Protein AF-A0AAW2RTK1-F1 (afdb_monomer_lite)

pLDDT: mean 82.38, std 15.94, range [35.38, 96.12]

Radius of gyration: 17.96 Å; chains: 1; bounding box: 46×32×53 Å

Organism: NCBI:txid2727403

Sequence (168 aa):
MSNAAKAVHGRHPADVDPKDVLKDAFLKTGAPGSSTACIISIAGGRLRAANLGDSGFLVIRGGKTVYKSPAQLHGFNYPYQMGSTSVSLPDEAEEMETVKLYLKKESLPEVVAFALARAARKKSMEKTTASPFAVAAYEAGVEHFGGKYDDITVVAAYVVVPDSLYLT

Foldseek 3Di:
DVQLVVVCPPPDLVPDAQLVSVVRSLVPDPDADKDWDKDWGAPPNDIHIFTFAQDWDFDADPQDTPFIWDGAAPAQVHIGIRGPPGPDDRPDTDGDDDDGDPDDPPDDQVNVQVVVQVVLQVQQPFFADCDPSCVRCVVRVHHGGTHHDDDDGGGGDDDDDPCVVVPD

Structure (mmCIF, N/CA/C/O backbone):
data_AF-A0AAW2RTK1-F1
#
_entry.id   AF-A0AAW2RTK1-F1
#
loop_
_atom_site.group_PDB
_atom_site.id
_atom_site.type_symbol
_atom_site.label_atom_id
_atom_site.label_alt_id
_atom_site.label_comp_id
_atom_site.label_asym_id
_atom_site.label_entity_id
_atom_site.label_seq_id
_atom_site.pdbx_PDB_ins_code
_atom_site.Cartn_x
_atom_site.Cartn_y
_atom_site.Cartn_z
_atom_site.occupancy
_atom_site.B_iso_or_equiv
_atom_site.auth_seq_id
_atom_site.auth_comp_id
_atom_site.auth_asym_id
_atom_site.auth_atom_id
_atom_site.pdbx_PDB_model_num
ATOM 1 N N . MET A 1 1 ? -11.572 2.381 -6.443 1.00 81.44 1 MET A N 1
ATOM 2 C CA . MET A 1 1 ? -12.056 2.001 -5.090 1.00 81.44 1 MET A CA 1
ATOM 3 C C . MET A 1 1 ? -13.573 2.091 -4.874 1.00 81.44 1 MET A C 1
ATOM 5 O O . MET A 1 1 ? -14.047 1.587 -3.863 1.00 81.44 1 MET A O 1
ATOM 9 N N . SER A 1 2 ? -14.378 2.644 -5.793 1.00 92.06 2 SER A N 1
ATOM 10 C CA . SER A 1 2 ? -15.844 2.716 -5.621 1.00 92.06 2 SER A CA 1
ATOM 11 C C . SER A 1 2 ? -16.516 1.342 -5.484 1.00 92.06 2 SER A C 1
ATOM 13 O O . SER A 1 2 ? -17.436 1.187 -4.686 1.00 92.06 2 SER A O 1
ATOM 15 N N . ASN A 1 3 ? -16.033 0.325 -6.204 1.00 94.50 3 ASN A N 1
ATOM 16 C CA . ASN A 1 3 ? -16.553 -1.040 -6.094 1.00 94.50 3 ASN A CA 1
ATOM 17 C C . ASN A 1 3 ? -16.277 -1.678 -4.722 1.00 94.50 3 ASN A C 1
ATOM 19 O O . ASN A 1 3 ? -17.154 -2.358 -4.198 1.00 94.50 3 ASN A O 1
ATOM 23 N N . ALA A 1 4 ? -15.123 -1.398 -4.104 1.00 92.31 4 ALA A N 1
ATOM 24 C CA . ALA A 1 4 ? -14.823 -1.837 -2.738 1.00 92.31 4 ALA A CA 1
ATOM 25 C C . ALA A 1 4 ? -15.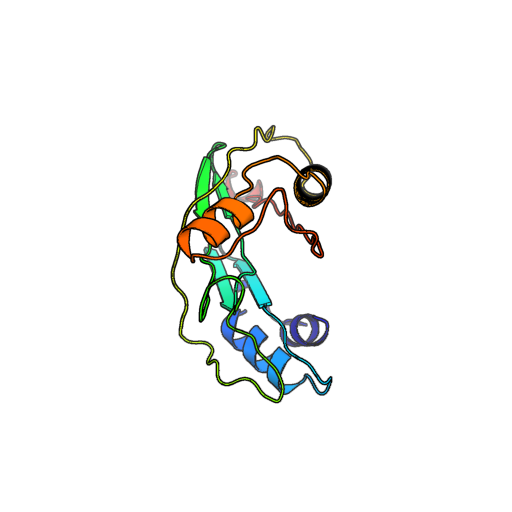742 -1.150 -1.715 1.00 92.31 4 ALA A C 1
ATOM 27 O O . ALA A 1 4 ? -16.310 -1.815 -0.855 1.00 92.31 4 ALA A O 1
ATOM 28 N N . ALA A 1 5 ? -15.979 0.161 -1.866 1.00 93.0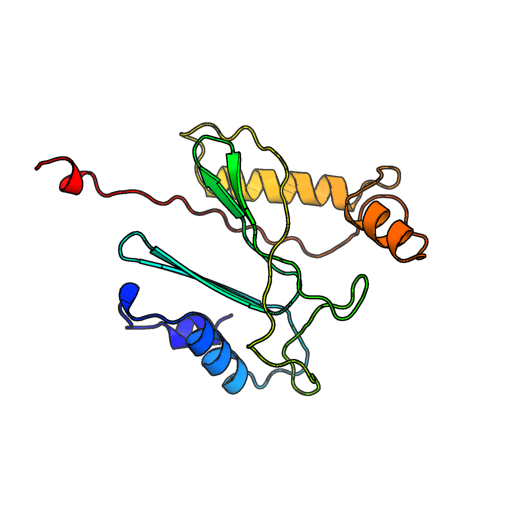0 5 ALA A N 1
ATOM 29 C CA . ALA A 1 5 ? -16.930 0.894 -1.027 1.00 93.00 5 ALA A CA 1
ATOM 30 C C . ALA A 1 5 ? -18.359 0.328 -1.139 1.00 93.00 5 ALA A C 1
ATOM 32 O O . A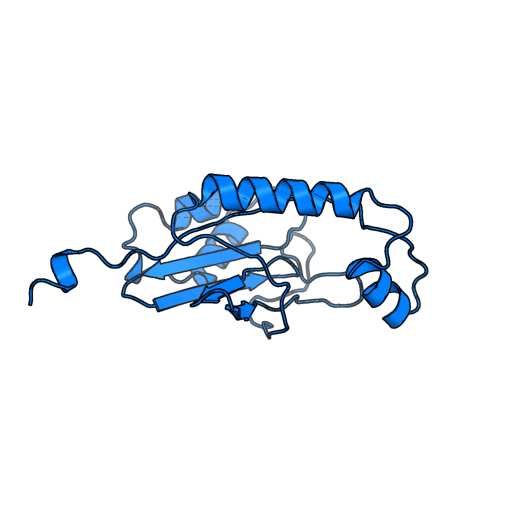LA A 1 5 ? -19.044 0.158 -0.134 1.00 93.00 5 ALA A O 1
ATOM 33 N N . LYS A 1 6 ? -18.796 -0.032 -2.353 1.00 94.31 6 LYS A N 1
ATOM 34 C CA . LYS A 1 6 ? -20.081 -0.715 -2.575 1.00 94.31 6 LYS A CA 1
ATOM 35 C C . LYS A 1 6 ? -20.117 -2.111 -1.948 1.00 94.31 6 LYS A C 1
ATOM 37 O O . LYS A 1 6 ? -21.157 -2.504 -1.438 1.00 94.31 6 LYS A O 1
ATOM 42 N N . ALA A 1 7 ? -19.011 -2.857 -1.983 1.00 92.69 7 ALA A N 1
ATOM 43 C CA . ALA A 1 7 ? -18.941 -4.211 -1.431 1.00 92.69 7 ALA A CA 1
ATOM 44 C C . ALA A 1 7 ? -19.078 -4.247 0.101 1.00 92.69 7 ALA A C 1
ATOM 46 O O . ALA A 1 7 ? -19.565 -5.238 0.637 1.00 92.69 7 ALA A O 1
ATOM 47 N N . VAL A 1 8 ? -18.710 -3.169 0.801 1.00 93.94 8 VAL A N 1
ATOM 48 C CA . VAL A 1 8 ? -18.870 -3.059 2.263 1.00 93.94 8 VAL A CA 1
ATOM 49 C C . VAL A 1 8 ? -20.143 -2.327 2.694 1.00 93.94 8 VAL A C 1
ATOM 51 O O . VAL A 1 8 ? -20.454 -2.293 3.883 1.00 93.94 8 VAL A O 1
ATOM 54 N N . HIS A 1 9 ? -20.890 -1.732 1.761 1.00 92.88 9 HIS A N 1
ATOM 55 C CA . HIS A 1 9 ? -22.072 -0.939 2.091 1.00 92.88 9 HIS A CA 1
ATOM 56 C C . HIS A 1 9 ? -23.133 -1.789 2.809 1.00 92.88 9 HIS A C 1
ATOM 58 O O . HIS A 1 9 ? -23.511 -2.857 2.331 1.00 92.88 9 HIS A O 1
ATOM 64 N N . GLY A 1 10 ? -23.602 -1.314 3.966 1.00 89.06 10 GLY A N 1
ATOM 65 C CA . GLY A 1 10 ? -24.599 -2.006 4.789 1.00 89.06 10 GLY A CA 1
ATOM 66 C C . GLY A 1 10 ? -24.078 -3.218 5.573 1.00 89.06 10 GLY A C 1
ATOM 67 O O . GLY A 1 10 ? -24.860 -3.839 6.286 1.00 89.06 10 GLY A O 1
ATOM 68 N N . ARG A 1 11 ? -22.783 -3.559 5.480 1.00 89.06 11 ARG A N 1
ATOM 69 C CA . ARG A 1 11 ? -22.176 -4.638 6.275 1.00 89.06 11 ARG A CA 1
ATOM 70 C C . ARG A 1 11 ? -21.667 -4.102 7.611 1.00 89.06 11 ARG A C 1
ATOM 72 O O . ARG A 1 11 ? -21.119 -3.002 7.680 1.00 89.06 11 ARG A O 1
ATOM 79 N N . HIS A 1 12 ? -21.804 -4.897 8.669 1.00 86.50 12 HIS A N 1
ATOM 80 C CA . HIS A 1 12 ? -21.186 -4.576 9.949 1.00 86.50 12 HIS A CA 1
ATOM 81 C C . HIS A 1 12 ? -19.655 -4.749 9.844 1.00 86.50 12 HIS A C 1
ATOM 83 O O . HIS A 1 12 ? -19.206 -5.747 9.279 1.00 86.50 12 HIS A O 1
ATOM 89 N N . PRO A 1 13 ? -18.823 -3.833 10.383 1.00 77.25 13 PRO A N 1
ATOM 90 C CA . PRO A 1 13 ? -17.364 -3.891 10.220 1.00 77.25 13 PRO A CA 1
ATOM 91 C C . PRO A 1 13 ? -16.710 -5.207 10.664 1.00 77.25 13 PRO A C 1
ATOM 93 O O . PRO A 1 13 ? -15.717 -5.626 10.070 1.00 77.25 13 PRO A O 1
ATOM 96 N N . ALA A 1 14 ? -17.267 -5.876 11.682 1.00 79.06 14 ALA A N 1
ATOM 97 C CA . ALA A 1 14 ? -16.756 -7.166 12.161 1.00 79.06 14 ALA A CA 1
ATOM 98 C C . ALA A 1 14 ? -16.953 -8.313 11.154 1.00 79.06 14 ALA A C 1
ATOM 100 O O . ALA A 1 14 ? -16.180 -9.269 11.172 1.00 79.06 14 ALA A O 1
ATOM 101 N N . ASP A 1 15 ? -17.922 -8.181 10.247 1.00 86.56 15 ASP A N 1
ATOM 102 C CA . ASP A 1 15 ? -18.268 -9.197 9.247 1.00 86.56 15 ASP A CA 1
ATOM 103 C C . ASP A 1 15 ? -17.542 -8.959 7.913 1.00 86.56 15 ASP A C 1
ATOM 105 O O . ASP A 1 15 ? -17.697 -9.713 6.954 1.00 86.56 15 ASP A O 1
ATOM 109 N N . VAL A 1 16 ? -16.744 -7.890 7.821 1.00 88.56 16 VAL A N 1
ATOM 110 C CA . VAL A 1 16 ? -16.002 -7.549 6.607 1.00 88.56 16 VAL A CA 1
ATOM 111 C C . VAL A 1 16 ? -14.723 -8.377 6.531 1.00 88.56 16 VAL A C 1
ATOM 113 O O . VAL A 1 16 ? -13.807 -8.214 7.343 1.00 88.56 16 VAL A O 1
ATOM 116 N N . ASP A 1 17 ? -14.635 -9.223 5.505 1.00 92.38 17 ASP A N 1
ATOM 117 C CA . ASP A 1 17 ? -13.392 -9.849 5.064 1.00 92.38 17 ASP A CA 1
ATOM 118 C C . ASP A 1 17 ? -12.723 -9.005 3.960 1.00 92.38 17 ASP A C 1
ATOM 120 O O . ASP A 1 17 ? -13.273 -8.883 2.860 1.00 92.38 17 ASP A O 1
ATOM 124 N N . PRO A 1 18 ? -11.538 -8.414 4.209 1.00 92.88 18 PRO A N 1
ATOM 125 C CA . PRO A 1 18 ? -10.825 -7.627 3.207 1.00 92.88 18 PRO A CA 1
ATOM 126 C C . PRO A 1 18 ? -10.511 -8.379 1.907 1.00 92.88 18 PRO A C 1
ATOM 128 O O . PRO A 1 18 ? -10.519 -7.751 0.848 1.00 92.88 18 PRO A O 1
ATOM 131 N N . LYS A 1 19 ? -10.252 -9.697 1.954 1.00 91.94 19 LYS A N 1
ATOM 132 C CA . LYS A 1 19 ? -9.981 -10.491 0.745 1.00 91.94 19 LYS A CA 1
ATOM 133 C C . LYS A 1 19 ? -11.239 -10.621 -0.111 1.00 91.94 19 LYS A C 1
ATOM 135 O O . LYS A 1 19 ? -11.152 -10.485 -1.330 1.00 91.94 19 LYS A O 1
ATOM 140 N N . ASP A 1 20 ? -12.400 -10.823 0.504 1.00 93.00 20 ASP A N 1
ATOM 141 C CA . ASP A 1 20 ? -13.668 -10.914 -0.229 1.00 93.00 20 ASP A CA 1
ATOM 142 C C . ASP A 1 20 ? -14.061 -9.569 -0.831 1.00 93.00 20 ASP A C 1
ATOM 144 O O . ASP A 1 20 ? -14.466 -9.505 -1.988 1.00 93.00 20 ASP A O 1
ATOM 148 N N . VAL A 1 21 ? -13.853 -8.470 -0.097 1.00 94.88 21 VAL A N 1
ATOM 149 C CA . VAL A 1 21 ? -14.050 -7.115 -0.636 1.00 94.88 21 VAL A CA 1
ATOM 150 C C . VAL A 1 21 ? -13.152 -6.879 -1.849 1.00 94.88 21 VAL A C 1
ATOM 152 O O . VAL A 1 21 ? -13.603 -6.304 -2.840 1.00 94.88 21 VAL A O 1
ATOM 155 N N . LEU A 1 22 ? -11.894 -7.324 -1.786 1.00 93.06 22 LEU A N 1
ATOM 156 C CA . LEU A 1 22 ? -10.944 -7.189 -2.883 1.00 93.06 22 LEU A CA 1
ATOM 157 C C . LEU A 1 22 ? -11.403 -7.970 -4.126 1.00 93.06 22 LEU A C 1
ATOM 159 O O . LEU A 1 22 ? -11.442 -7.405 -5.220 1.00 93.06 22 LEU A O 1
ATOM 163 N N . LYS A 1 23 ? -11.822 -9.230 -3.944 1.00 92.75 23 LYS A N 1
ATOM 164 C CA . LYS A 1 23 ? -12.367 -10.092 -5.007 1.00 92.75 23 LYS A CA 1
ATOM 165 C C . LYS A 1 23 ? -13.640 -9.504 -5.620 1.00 92.75 23 LYS A C 1
ATOM 167 O O . LYS A 1 23 ? -13.713 -9.339 -6.836 1.00 92.75 23 LYS A O 1
ATOM 172 N N . ASP A 1 24 ? -14.609 -9.115 -4.792 1.00 93.88 24 ASP A N 1
ATOM 173 C CA . ASP A 1 24 ? -15.867 -8.497 -5.228 1.00 93.88 24 ASP A CA 1
ATOM 174 C C . ASP A 1 24 ? -15.618 -7.208 -6.017 1.00 93.88 24 ASP A C 1
ATOM 176 O O . ASP A 1 24 ? -16.281 -6.938 -7.024 1.00 93.88 24 ASP A O 1
ATOM 180 N N . ALA A 1 25 ? -14.673 -6.385 -5.553 1.00 93.94 25 ALA A N 1
ATOM 181 C CA . ALA A 1 25 ? -14.326 -5.140 -6.214 1.00 93.94 25 ALA A CA 1
ATOM 182 C C . ALA A 1 25 ? -13.678 -5.384 -7.580 1.00 93.94 25 ALA A C 1
ATOM 184 O O . ALA A 1 25 ? -14.021 -4.690 -8.542 1.00 93.94 25 ALA A O 1
ATOM 185 N N . PHE A 1 26 ? -12.781 -6.369 -7.669 1.00 92.44 26 PHE A N 1
ATOM 186 C CA . PHE A 1 26 ? -12.128 -6.770 -8.910 1.00 92.44 26 PHE A CA 1
ATOM 187 C C . PHE A 1 26 ? -13.139 -7.293 -9.936 1.00 92.44 26 PHE A C 1
ATOM 189 O O . PHE A 1 26 ? -13.204 -6.756 -11.037 1.00 92.44 26 PHE A O 1
ATOM 196 N N . LEU A 1 27 ? -14.006 -8.238 -9.555 1.00 92.25 27 LEU A N 1
ATOM 197 C CA . LEU A 1 27 ? -15.019 -8.821 -10.449 1.00 92.25 27 LEU A CA 1
ATOM 198 C C . LEU A 1 27 ? -15.993 -7.781 -11.025 1.00 92.25 27 LEU A C 1
ATOM 200 O O . LEU A 1 27 ? -16.516 -7.950 -12.123 1.00 92.25 27 LEU A O 1
ATOM 204 N N . LYS A 1 28 ? -16.239 -6.690 -10.293 1.00 93.88 28 LYS A N 1
ATOM 205 C CA . LYS A 1 28 ? -17.107 -5.579 -10.723 1.00 93.88 28 LYS A CA 1
ATOM 206 C C . LYS A 1 28 ? -16.363 -4.492 -11.505 1.00 93.88 28 LYS A C 1
ATOM 208 O O . LYS A 1 28 ? -16.963 -3.479 -11.871 1.00 93.88 28 LYS A O 1
ATOM 213 N N . THR A 1 29 ? -15.056 -4.634 -11.712 1.00 92.75 29 THR A N 1
ATOM 214 C CA . THR A 1 29 ? -14.242 -3.652 -12.431 1.00 92.75 29 THR A CA 1
ATOM 215 C C . THR A 1 29 ? -14.197 -4.002 -13.913 1.00 92.75 29 THR A C 1
ATOM 217 O O . THR A 1 29 ? -13.565 -4.971 -14.309 1.00 92.75 29 THR A O 1
ATOM 220 N N . GLY A 1 30 ? -14.863 -3.189 -14.737 1.00 89.50 30 GLY A N 1
ATOM 221 C CA . GLY A 1 30 ? -14.814 -3.296 -16.203 1.00 89.50 30 GLY A CA 1
ATOM 222 C C . GLY A 1 30 ? -13.820 -2.341 -16.873 1.00 89.50 30 GLY A C 1
ATOM 223 O O . GLY A 1 30 ? -13.720 -2.328 -18.096 1.00 89.50 30 GLY A O 1
ATOM 224 N N . ALA A 1 31 ? -13.124 -1.502 -16.100 1.00 90.44 31 ALA A N 1
ATOM 225 C CA . ALA A 1 31 ? -12.153 -0.556 -16.642 1.00 90.44 31 ALA A CA 1
ATOM 226 C C . ALA A 1 31 ? -10.857 -1.286 -17.049 1.00 90.44 31 ALA A C 1
ATOM 228 O O . ALA A 1 31 ? -10.376 -2.114 -16.272 1.00 90.44 31 ALA A O 1
ATOM 229 N N . PRO A 1 32 ? -10.275 -0.987 -18.225 1.00 90.25 32 PRO A N 1
ATOM 230 C CA . PRO A 1 32 ? -9.008 -1.578 -18.640 1.00 90.25 32 PRO A CA 1
ATOM 231 C C . PRO A 1 32 ? -7.844 -1.061 -17.783 1.00 90.25 32 PRO A C 1
ATOM 233 O O . PRO A 1 32 ? -7.825 0.107 -17.393 1.00 90.25 32 PRO A O 1
ATOM 236 N N . GLY A 1 33 ? -6.856 -1.924 -17.534 1.00 90.50 33 GLY A N 1
ATOM 237 C CA . GLY A 1 33 ? -5.636 -1.599 -16.791 1.00 90.50 33 GLY A CA 1
ATOM 238 C C . GLY A 1 33 ? -5.329 -2.597 -15.676 1.00 90.50 33 GLY A C 1
ATOM 239 O O . GLY A 1 33 ? -6.019 -3.608 -15.522 1.00 90.50 33 GLY A O 1
ATOM 240 N N . SER A 1 34 ? -4.285 -2.300 -14.900 1.00 91.94 34 SER A N 1
ATOM 241 C CA . SER A 1 34 ? -3.906 -3.040 -13.698 1.00 91.94 34 SER A CA 1
ATOM 242 C C . SER A 1 34 ? -3.657 -2.093 -12.523 1.00 91.94 34 SER A C 1
ATOM 244 O O . SER A 1 34 ? -3.415 -0.899 -12.704 1.00 91.94 34 SER A O 1
ATOM 246 N N . SER A 1 35 ? -3.752 -2.607 -11.299 1.00 92.56 35 SER A N 1
ATOM 247 C CA . SER A 1 35 ? -3.445 -1.835 -10.095 1.00 92.56 35 SER A CA 1
ATOM 248 C C . SER A 1 35 ? -2.977 -2.733 -8.953 1.00 92.56 35 SER A C 1
ATOM 250 O O . SER A 1 35 ? -3.338 -3.912 -8.890 1.00 92.56 35 SER A O 1
ATOM 252 N N . THR A 1 36 ? -2.193 -2.160 -8.041 1.00 94.56 36 THR A N 1
ATOM 253 C CA . THR A 1 36 ? -2.002 -2.713 -6.694 1.00 94.56 36 THR A CA 1
ATOM 254 C C . THR A 1 36 ? -3.200 -2.326 -5.824 1.00 94.56 36 THR A C 1
ATOM 256 O O . THR A 1 36 ? -3.970 -1.426 -6.165 1.00 94.56 36 THR A O 1
ATOM 259 N N . ALA A 1 37 ? -3.415 -3.012 -4.705 1.00 93.62 37 ALA A N 1
ATOM 260 C CA . ALA A 1 37 ? -4.536 -2.702 -3.827 1.00 93.62 37 ALA A CA 1
ATOM 261 C C . ALA A 1 37 ? -4.281 -3.145 -2.389 1.00 93.62 37 ALA A C 1
ATOM 263 O O . ALA A 1 37 ? -3.918 -4.287 -2.141 1.00 93.62 37 ALA A O 1
ATOM 264 N N . CYS A 1 38 ? -4.567 -2.259 -1.439 1.00 94.31 38 CYS A N 1
ATOM 265 C CA . CYS A 1 38 ? -4.525 -2.550 -0.011 1.00 94.31 38 CYS A CA 1
ATOM 266 C C . CYS A 1 38 ? -5.881 -2.215 0.619 1.00 94.31 38 CYS A C 1
ATOM 268 O O . CYS A 1 38 ? -6.361 -1.085 0.509 1.00 94.31 38 CYS A O 1
ATOM 270 N N . ILE A 1 39 ? -6.511 -3.195 1.268 1.00 92.31 39 ILE A N 1
ATOM 271 C CA . ILE A 1 39 ? -7.774 -3.044 1.999 1.00 92.31 39 ILE A CA 1
ATOM 272 C C . ILE A 1 39 ? -7.536 -3.436 3.450 1.00 92.31 39 ILE A C 1
ATOM 274 O O . ILE A 1 39 ? -7.036 -4.524 3.725 1.00 92.31 39 ILE A O 1
ATOM 278 N N . ILE A 1 40 ? -7.935 -2.567 4.378 1.00 91.06 40 ILE A N 1
ATOM 279 C CA . ILE A 1 40 ? -7.811 -2.782 5.822 1.00 91.06 40 ILE A CA 1
ATOM 280 C C . ILE A 1 40 ? -9.197 -2.653 6.453 1.00 91.06 40 ILE A C 1
ATOM 282 O O . ILE A 1 40 ? -9.908 -1.684 6.196 1.00 91.06 40 ILE A O 1
ATOM 286 N N . SER A 1 41 ? -9.560 -3.614 7.299 1.00 87.62 41 SER A N 1
ATOM 287 C CA . SER A 1 41 ? -10.725 -3.554 8.184 1.00 87.62 41 SER A CA 1
ATOM 288 C C . SER A 1 41 ? -10.257 -3.567 9.638 1.00 87.62 41 SER A C 1
ATOM 290 O O . SER A 1 41 ? -9.400 -4.371 10.011 1.00 87.62 41 SER A O 1
ATOM 292 N N . ILE A 1 42 ? -10.809 -2.676 10.463 1.00 85.81 42 ILE A N 1
ATOM 293 C CA . ILE A 1 42 ? -10.528 -2.598 11.899 1.00 85.81 42 ILE A CA 1
ATOM 294 C C . ILE A 1 42 ? -11.859 -2.706 12.637 1.00 85.81 42 ILE A C 1
ATOM 296 O O . ILE A 1 42 ? -12.703 -1.819 12.530 1.00 85.81 42 ILE A O 1
ATOM 300 N N . ALA A 1 43 ? -12.051 -3.793 13.380 1.00 80.88 43 ALA A N 1
ATOM 301 C CA . ALA A 1 43 ? -13.278 -4.057 14.124 1.00 80.88 43 ALA A CA 1
ATOM 302 C C . ALA A 1 43 ? -13.008 -4.991 15.309 1.00 80.88 43 ALA A C 1
ATOM 304 O O . ALA A 1 43 ? -12.144 -5.864 15.237 1.00 80.88 43 ALA A O 1
ATOM 305 N N . GLY A 1 44 ? -13.736 -4.806 16.416 1.00 74.38 44 GLY A N 1
ATOM 306 C CA . GLY A 1 44 ? -13.638 -5.686 17.590 1.00 74.38 44 GLY A CA 1
ATOM 307 C C . GLY A 1 44 ? -12.220 -5.810 18.164 1.00 74.38 44 GLY A C 1
ATOM 308 O O . GLY A 1 44 ? -11.818 -6.891 18.581 1.00 74.38 44 GLY A O 1
ATOM 309 N N . GLY A 1 45 ? -11.423 -4.734 18.109 1.00 76.25 45 GLY A N 1
ATOM 310 C CA . GLY A 1 45 ? -10.025 -4.735 18.560 1.00 76.25 45 GLY A CA 1
ATOM 311 C C . GLY A 1 45 ? -9.050 -5.492 17.649 1.00 76.25 45 GLY A C 1
ATOM 312 O O . GLY A 1 45 ? -7.892 -5.682 18.019 1.00 76.25 45 GLY A O 1
ATOM 313 N N . ARG A 1 46 ? -9.486 -5.921 16.459 1.00 81.38 46 ARG A N 1
ATOM 314 C CA . ARG A 1 46 ? -8.676 -6.670 15.492 1.00 81.38 46 ARG A CA 1
ATOM 315 C C . ARG A 1 46 ? -8.517 -5.868 14.206 1.00 81.38 46 ARG A C 1
ATOM 317 O O . ARG A 1 46 ? -9.447 -5.198 13.763 1.00 81.38 46 ARG A O 1
ATOM 324 N N . LEU A 1 47 ? -7.335 -5.967 13.607 1.00 88.81 47 LEU A N 1
ATOM 325 C CA . LEU A 1 47 ? -7.042 -5.469 12.267 1.00 88.81 47 LEU A CA 1
ATOM 326 C C . LEU A 1 47 ? -6.951 -6.671 11.326 1.00 88.81 47 LEU A C 1
ATOM 328 O O . LEU A 1 47 ? -6.234 -7.628 11.613 1.00 88.81 47 LEU A O 1
ATOM 332 N N . ARG A 1 48 ? -7.680 -6.618 10.213 1.00 89.81 48 ARG A N 1
ATOM 333 C CA . ARG A 1 48 ? -7.607 -7.571 9.100 1.00 89.81 48 ARG A CA 1
ATOM 334 C C . ARG A 1 48 ? -7.199 -6.797 7.854 1.00 89.81 48 ARG A C 1
ATOM 336 O O . ARG A 1 48 ? -7.671 -5.679 7.663 1.00 89.81 48 ARG A O 1
ATOM 343 N N . ALA A 1 49 ? -6.368 -7.376 6.995 1.00 92.44 49 ALA A N 1
ATOM 344 C CA . ALA A 1 49 ? -5.959 -6.721 5.760 1.00 92.44 49 ALA A CA 1
ATOM 345 C C . ALA A 1 49 ? -5.829 -7.704 4.593 1.00 92.44 49 ALA A C 1
ATOM 347 O O . ALA A 1 49 ? -5.539 -8.882 4.794 1.00 92.44 49 ALA A O 1
ATOM 348 N N . ALA A 1 50 ? -6.020 -7.191 3.382 1.00 92.69 50 ALA A N 1
ATOM 349 C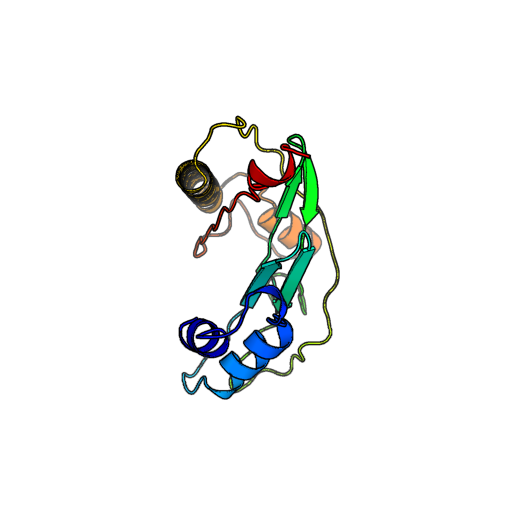 CA . ALA A 1 50 ? -5.661 -7.839 2.129 1.00 92.69 50 ALA A CA 1
ATOM 350 C C . ALA A 1 50 ? -4.827 -6.847 1.315 1.00 92.69 50 ALA A C 1
ATOM 352 O O . ALA A 1 50 ? -5.299 -5.750 1.016 1.00 92.69 50 ALA A O 1
ATOM 353 N N . ASN A 1 51 ? -3.590 -7.222 0.995 1.00 92.81 51 ASN A N 1
ATOM 354 C CA . ASN A 1 51 ? -2.684 -6.432 0.169 1.00 92.81 51 ASN A CA 1
ATOM 355 C C . ASN A 1 51 ? -2.332 -7.235 -1.082 1.00 92.81 51 ASN A C 1
ATOM 357 O O . ASN A 1 51 ? -2.016 -8.419 -0.966 1.00 92.81 51 ASN A O 1
ATOM 361 N N . LEU A 1 52 ? -2.398 -6.592 -2.243 1.00 92.81 52 LEU A N 1
ATOM 362 C CA . LEU A 1 52 ? -1.906 -7.099 -3.512 1.00 92.81 52 LEU A CA 1
ATOM 363 C C . LEU A 1 52 ? -0.937 -6.077 -4.116 1.00 92.81 52 LEU A C 1
ATOM 365 O O . LEU A 1 52 ? -1.352 -4.959 -4.431 1.00 92.81 52 LEU A O 1
ATOM 369 N N . GLY A 1 53 ? 0.320 -6.468 -4.302 1.00 94.25 53 GLY A N 1
ATOM 370 C CA . GLY A 1 53 ? 1.390 -5.628 -4.843 1.00 94.25 53 GLY A CA 1
ATOM 371 C C . GLY A 1 53 ? 2.241 -4.939 -3.778 1.00 94.25 53 GLY A C 1
ATOM 372 O O . GLY A 1 53 ? 2.398 -5.432 -2.662 1.00 94.25 53 GLY A O 1
ATOM 373 N N . ASP A 1 54 ? 2.812 -3.790 -4.129 1.00 93.00 54 ASP A N 1
ATOM 374 C CA . ASP A 1 54 ? 3.740 -3.012 -3.297 1.00 93.00 54 ASP A CA 1
ATOM 375 C C . ASP A 1 54 ? 3.114 -1.765 -2.651 1.00 93.00 54 ASP A C 1
ATOM 377 O O . ASP A 1 54 ? 3.804 -0.977 -1.999 1.00 93.00 54 ASP A O 1
ATOM 381 N N . SER A 1 55 ? 1.785 -1.634 -2.741 1.00 93.94 55 SER A N 1
ATOM 382 C CA . SER A 1 55 ? 1.019 -0.866 -1.754 1.00 93.94 55 SER A CA 1
ATOM 383 C C . SER A 1 55 ? 1.248 -1.434 -0.346 1.00 93.94 55 SER A C 1
ATOM 385 O O . SER A 1 55 ? 1.729 -2.556 -0.178 1.00 93.94 55 SER A O 1
ATOM 387 N N . GLY A 1 56 ? 0.891 -0.686 0.700 1.00 93.56 56 GLY A N 1
ATOM 388 C CA . GLY A 1 56 ? 1.069 -1.209 2.048 1.00 93.56 56 GLY A CA 1
ATOM 389 C C . GLY A 1 56 ? 0.585 -0.326 3.186 1.00 93.56 56 GLY A C 1
ATOM 390 O O . GLY A 1 56 ? 0.032 0.752 2.982 1.00 93.56 56 GLY A O 1
ATOM 391 N N . PHE A 1 57 ? 0.786 -0.815 4.409 1.00 93.31 57 PHE A N 1
ATOM 392 C CA . PHE A 1 57 ? 0.404 -0.147 5.645 1.00 93.31 57 PHE A CA 1
ATOM 393 C C . PHE A 1 57 ? 1.368 -0.443 6.790 1.00 93.31 57 PHE A C 1
ATOM 395 O O . PHE A 1 57 ? 2.071 -1.454 6.803 1.00 93.31 57 PHE A O 1
ATOM 402 N N . LEU A 1 58 ? 1.361 0.454 7.775 1.00 93.06 58 LEU A N 1
ATOM 403 C CA . LEU A 1 58 ? 2.162 0.379 8.993 1.00 93.06 58 LEU A CA 1
ATOM 404 C C . LEU A 1 58 ? 1.240 0.393 10.211 1.00 93.06 58 LEU A C 1
ATOM 406 O O . LEU A 1 58 ? 0.270 1.149 10.237 1.00 93.06 58 LEU A O 1
ATOM 410 N N . VAL A 1 59 ? 1.585 -0.365 11.251 1.00 90.44 59 VAL A N 1
ATOM 411 C CA . VAL A 1 59 ? 0.985 -0.216 12.583 1.00 90.44 59 VAL A CA 1
ATOM 412 C C . VAL A 1 59 ? 2.029 0.377 13.511 1.00 90.44 59 VAL A C 1
ATOM 414 O O . VAL A 1 59 ? 3.097 -0.202 13.710 1.00 90.44 59 VAL A O 1
ATOM 417 N N . ILE A 1 60 ? 1.712 1.529 14.098 1.00 87.44 60 ILE A N 1
ATOM 418 C CA . ILE A 1 60 ? 2.586 2.241 15.031 1.00 87.44 60 ILE A CA 1
ATOM 419 C C . ILE A 1 60 ? 1.953 2.202 16.424 1.00 87.44 60 ILE A C 1
ATOM 421 O O . ILE A 1 60 ? 0.800 2.588 16.604 1.00 87.44 60 ILE A O 1
ATOM 425 N N . ARG A 1 61 ? 2.713 1.751 17.427 1.00 84.69 61 ARG A N 1
ATOM 426 C CA . ARG A 1 61 ? 2.307 1.696 18.838 1.00 84.69 61 ARG A CA 1
ATOM 427 C C . ARG A 1 61 ? 3.464 2.157 19.720 1.00 84.69 61 ARG A C 1
ATOM 429 O O . ARG A 1 61 ? 4.597 1.722 19.545 1.00 84.69 61 ARG A O 1
ATOM 436 N N . GLY A 1 62 ? 3.193 3.070 20.655 1.00 82.88 62 GLY A N 1
ATOM 437 C CA . GLY A 1 62 ? 4.232 3.621 21.539 1.00 82.88 62 GLY A CA 1
ATOM 438 C C . GLY A 1 62 ? 5.373 4.319 20.785 1.00 82.88 62 GLY A C 1
ATOM 439 O O . GLY A 1 62 ? 6.529 4.204 21.181 1.00 82.88 62 GLY A O 1
ATOM 440 N N . GLY A 1 63 ? 5.067 4.974 19.657 1.00 79.81 63 GLY A N 1
ATOM 441 C CA . GLY A 1 63 ? 6.060 5.649 18.810 1.00 79.81 63 GLY A CA 1
ATOM 442 C C . GLY A 1 63 ? 6.986 4.712 18.023 1.00 79.81 63 GLY A C 1
ATOM 443 O O . GLY A 1 63 ? 7.941 5.176 17.404 1.00 79.81 63 GLY A O 1
ATOM 444 N N . LYS A 1 64 ? 6.724 3.402 18.036 1.00 80.62 64 LYS A N 1
ATOM 445 C CA . LYS A 1 64 ? 7.471 2.397 17.278 1.00 80.62 64 LYS A CA 1
ATOM 446 C C . LYS A 1 64 ? 6.550 1.724 16.282 1.00 80.62 64 LYS A C 1
ATOM 448 O O . LYS A 1 64 ? 5.389 1.459 16.591 1.00 80.62 64 LYS A O 1
ATOM 453 N N . THR A 1 65 ? 7.068 1.405 15.109 1.00 85.50 65 THR A N 1
ATOM 454 C CA . THR A 1 65 ? 6.374 0.463 14.240 1.00 85.50 65 THR A CA 1
ATOM 455 C C . THR A 1 65 ? 6.408 -0.911 14.881 1.00 85.50 65 THR A C 1
ATOM 457 O O . THR A 1 65 ? 7.470 -1.394 15.264 1.00 85.50 65 THR A O 1
ATOM 460 N N . VAL A 1 66 ? 5.238 -1.523 14.987 1.00 87.81 66 VAL A N 1
ATOM 461 C CA . VAL A 1 66 ? 5.065 -2.894 15.471 1.00 87.81 66 VAL A CA 1
ATOM 462 C C . VAL A 1 66 ? 4.664 -3.861 14.361 1.00 87.81 66 VAL A C 1
ATOM 464 O O . VAL A 1 66 ? 4.727 -5.063 14.569 1.00 87.81 66 VAL A O 1
ATOM 467 N N . TYR A 1 67 ? 4.254 -3.347 13.199 1.00 87.06 67 TYR A N 1
ATOM 468 C CA . TYR A 1 67 ? 3.964 -4.135 12.005 1.00 87.06 67 TYR A CA 1
ATOM 469 C C . TYR A 1 67 ? 4.148 -3.286 10.746 1.00 87.06 67 TYR A C 1
ATOM 471 O O . TYR A 1 67 ? 3.777 -2.106 10.735 1.00 87.06 67 TYR A O 1
ATOM 479 N N . LYS A 1 68 ? 4.646 -3.895 9.672 1.00 89.06 68 LYS A N 1
ATOM 480 C CA . LYS A 1 68 ? 4.621 -3.327 8.325 1.00 89.06 68 LYS A CA 1
ATOM 481 C C . LYS A 1 68 ? 4.221 -4.401 7.334 1.00 89.06 68 LYS A C 1
ATOM 483 O O . LYS A 1 68 ? 4.777 -5.494 7.339 1.00 89.06 68 LYS A O 1
ATOM 488 N N . SER A 1 69 ? 3.271 -4.062 6.471 1.00 89.25 69 SER A N 1
ATOM 489 C CA . SER A 1 69 ? 2.901 -4.959 5.395 1.00 89.25 69 SER A CA 1
ATOM 490 C C . SER A 1 69 ? 4.056 -5.102 4.408 1.00 89.25 69 SER A C 1
ATOM 492 O O . SER A 1 69 ? 4.749 -4.129 4.098 1.00 89.25 69 SER A O 1
ATOM 494 N N . PRO A 1 70 ? 4.218 -6.286 3.841 1.00 87.75 70 PRO A N 1
ATOM 495 C CA . PRO A 1 70 ? 5.189 -6.465 2.781 1.00 87.75 70 PRO A CA 1
ATOM 496 C C . PRO A 1 70 ? 4.849 -5.797 1.474 1.00 87.75 70 PRO A C 1
ATOM 498 O O . PRO A 1 70 ? 3.675 -5.603 1.159 1.00 87.75 70 PRO A O 1
ATOM 501 N N . ALA A 1 71 ? 5.896 -5.594 0.679 1.00 88.19 71 ALA A N 1
ATOM 502 C CA . ALA A 1 71 ? 5.757 -5.434 -0.754 1.00 88.19 71 ALA A CA 1
ATOM 503 C C . ALA A 1 71 ? 5.767 -6.814 -1.419 1.00 88.19 71 ALA A C 1
ATOM 505 O O . ALA A 1 71 ? 6.685 -7.601 -1.205 1.00 88.19 71 ALA A O 1
ATOM 506 N N . GLN A 1 72 ? 4.764 -7.086 -2.245 1.00 88.81 72 GLN A N 1
ATOM 507 C CA . GLN A 1 72 ? 4.752 -8.257 -3.107 1.00 88.81 72 GLN A CA 1
ATOM 508 C C . GLN A 1 72 ? 5.273 -7.829 -4.480 1.00 88.81 72 GLN A C 1
ATOM 510 O O . GLN A 1 72 ? 4.672 -6.971 -5.138 1.00 88.81 72 GLN A O 1
ATOM 515 N N . LEU A 1 73 ? 6.351 -8.461 -4.941 1.00 88.44 73 LEU A N 1
ATOM 516 C CA . LEU A 1 73 ? 7.001 -8.174 -6.218 1.00 88.44 73 LEU A CA 1
ATOM 517 C C . LEU A 1 73 ? 7.312 -9.468 -6.992 1.00 88.44 73 LEU A C 1
ATOM 519 O O . LEU A 1 73 ? 7.738 -10.450 -6.391 1.00 88.44 73 LEU A O 1
ATOM 523 N N . HIS A 1 74 ? 7.167 -9.444 -8.319 1.00 86.56 74 HIS A N 1
ATOM 524 C CA . HIS A 1 74 ? 7.765 -10.441 -9.226 1.00 86.56 74 HIS A CA 1
ATOM 525 C C . HIS A 1 74 ? 9.268 -10.191 -9.407 1.00 86.56 74 HIS A C 1
ATOM 527 O O . HIS A 1 74 ? 10.050 -11.108 -9.639 1.00 86.56 74 HIS A O 1
ATOM 533 N N . GLY A 1 75 ? 9.665 -8.921 -9.317 1.00 88.56 75 GLY A N 1
ATOM 534 C CA . GLY A 1 75 ? 11.035 -8.438 -9.432 1.00 88.56 75 GLY A CA 1
ATOM 535 C C . GLY A 1 75 ? 11.115 -6.959 -9.061 1.00 88.56 75 GLY A C 1
ATOM 536 O O . GLY A 1 75 ? 10.103 -6.333 -8.732 1.00 88.56 75 GLY A O 1
ATOM 537 N N . PHE A 1 76 ? 12.316 -6.383 -9.107 1.00 92.06 76 PHE A N 1
ATOM 538 C CA . PHE A 1 76 ? 12.506 -4.974 -8.765 1.00 92.06 76 PHE A CA 1
ATOM 539 C C . PHE A 1 76 ? 11.559 -4.072 -9.566 1.00 92.06 76 PHE A C 1
ATOM 541 O O . PHE A 1 76 ? 11.528 -4.120 -10.795 1.00 92.06 76 PHE A O 1
ATOM 548 N N . ASN A 1 77 ? 10.788 -3.248 -8.848 1.00 91.31 77 ASN A N 1
ATOM 549 C CA . ASN A 1 77 ? 9.818 -2.314 -9.424 1.00 91.31 77 ASN A CA 1
ATOM 550 C C . ASN A 1 77 ? 8.765 -2.983 -10.344 1.00 91.31 77 ASN A C 1
ATOM 552 O O . ASN A 1 77 ? 8.190 -2.318 -11.205 1.00 91.31 77 ASN A O 1
ATOM 556 N N . TYR A 1 78 ? 8.501 -4.284 -10.158 1.00 91.38 78 TYR A N 1
ATOM 557 C CA . TYR A 1 78 ? 7.468 -5.043 -10.865 1.00 91.38 78 TYR A CA 1
ATOM 558 C C . TYR A 1 78 ? 6.537 -5.743 -9.855 1.00 91.38 78 TYR A C 1
ATOM 560 O O . TYR A 1 78 ? 6.756 -6.908 -9.509 1.00 91.38 78 TYR A O 1
ATOM 568 N N . PRO A 1 79 ? 5.534 -5.023 -9.315 1.00 91.31 79 PRO A N 1
ATOM 569 C CA . PRO A 1 79 ? 4.641 -5.556 -8.292 1.00 91.31 79 PRO A CA 1
ATOM 570 C C . PRO A 1 79 ? 3.647 -6.579 -8.838 1.00 91.31 79 PRO A C 1
ATOM 572 O O . PRO A 1 79 ? 3.322 -6.580 -10.026 1.00 91.31 79 PRO A O 1
ATOM 575 N N . TYR A 1 80 ? 3.094 -7.402 -7.944 1.00 87.94 80 TYR A N 1
ATOM 576 C CA . TYR A 1 80 ? 1.857 -8.127 -8.251 1.00 87.94 80 TYR A CA 1
ATOM 577 C C . TYR A 1 80 ? 0.728 -7.113 -8.441 1.00 87.94 80 TYR A C 1
ATOM 579 O O . TYR A 1 80 ? 0.606 -6.138 -7.699 1.00 87.94 80 TYR A O 1
ATOM 587 N N . GLN A 1 81 ? -0.104 -7.324 -9.452 1.00 87.62 81 GLN A N 1
ATOM 588 C CA . GLN A 1 81 ? -1.178 -6.398 -9.800 1.00 87.62 81 GLN A CA 1
ATOM 589 C C . GLN A 1 81 ? -2.419 -7.176 -10.219 1.00 87.62 81 GLN A C 1
ATOM 591 O O . GLN A 1 81 ? -2.319 -8.280 -10.740 1.00 87.62 81 GLN A O 1
ATOM 596 N N . MET A 1 82 ? -3.601 -6.599 -10.038 1.00 82.19 82 MET A N 1
ATOM 597 C CA . MET A 1 82 ? -4.863 -7.132 -10.561 1.00 82.19 82 MET A CA 1
ATOM 598 C C . MET A 1 82 ? -5.284 -6.312 -11.772 1.00 82.19 82 MET A C 1
ATOM 600 O O . MET A 1 82 ? -5.311 -5.087 -11.695 1.00 82.19 82 MET A O 1
ATOM 604 N N . GLY A 1 83 ? -5.632 -6.975 -12.871 1.00 75.31 83 GLY A N 1
ATOM 605 C CA . GLY A 1 83 ? -6.043 -6.331 -14.117 1.00 75.31 83 GLY A CA 1
ATOM 606 C C . GLY A 1 83 ? -6.511 -7.348 -15.150 1.00 75.31 83 GLY A C 1
ATOM 607 O O . GLY A 1 83 ? -6.264 -8.542 -14.992 1.00 75.31 83 GLY A O 1
ATOM 608 N N . SER A 1 84 ? -7.163 -6.879 -16.215 1.00 56.62 84 SER A N 1
ATOM 609 C CA . SER A 1 84 ? -7.774 -7.718 -17.263 1.00 56.62 84 SER A CA 1
ATOM 610 C C . SER A 1 84 ? -6.789 -8.605 -18.046 1.00 56.62 84 SER A C 1
ATOM 612 O O . SER A 1 84 ? -7.219 -9.430 -18.847 1.00 56.62 84 SER A O 1
ATOM 614 N N . THR A 1 85 ? -5.484 -8.465 -17.801 1.00 56.16 85 THR A N 1
ATOM 615 C CA . THR A 1 85 ? -4.395 -9.235 -18.423 1.00 56.16 85 THR A CA 1
ATOM 616 C C . THR A 1 85 ? -3.359 -9.767 -17.415 1.00 56.16 85 THR A C 1
ATOM 618 O O . THR A 1 85 ? -2.268 -10.161 -17.819 1.00 56.16 85 THR A O 1
ATOM 621 N N . SER A 1 86 ? -3.657 -9.773 -16.108 1.00 51.16 86 SER A N 1
ATOM 622 C CA . SER A 1 86 ? -2.693 -10.145 -15.055 1.00 51.16 86 SER A CA 1
ATOM 623 C C . SER A 1 86 ? -2.777 -11.618 -14.619 1.00 51.16 86 SER A C 1
ATOM 625 O O . SER A 1 86 ? -3.865 -12.178 -14.513 1.00 51.16 86 SER A O 1
ATOM 627 N N . VAL A 1 87 ? -1.617 -12.218 -14.318 1.00 56.78 87 VAL A N 1
ATOM 628 C CA . VAL A 1 87 ? -1.417 -13.632 -13.931 1.00 56.78 87 VAL A CA 1
ATOM 629 C C . VAL A 1 87 ? -1.379 -13.869 -12.407 1.00 56.78 87 VAL A C 1
ATOM 631 O O . VAL A 1 87 ? -1.148 -14.988 -11.966 1.00 56.78 87 VAL A O 1
ATOM 634 N N . SER A 1 88 ? -1.550 -12.827 -11.588 1.00 48.59 88 SER A N 1
ATOM 635 C CA . SER A 1 88 ? -1.345 -12.885 -10.128 1.00 48.59 88 SER A CA 1
ATOM 636 C C . SER A 1 88 ? -2.619 -13.250 -9.350 1.00 48.59 88 SER A C 1
ATOM 638 O O . SER A 1 88 ? -3.683 -12.688 -9.621 1.00 48.59 88 SER A O 1
ATOM 640 N N . LEU A 1 89 ? -2.514 -14.150 -8.359 1.00 52.91 89 LEU A N 1
ATOM 641 C CA . LEU A 1 89 ? -3.639 -14.625 -7.535 1.00 52.91 89 LEU A CA 1
ATOM 642 C C . LEU A 1 89 ? -3.601 -14.076 -6.086 1.00 52.91 89 LEU A C 1
ATOM 644 O O . LEU A 1 89 ? -2.534 -13.750 -5.577 1.00 52.91 89 LEU A O 1
ATOM 648 N N . PRO A 1 90 ? -4.748 -13.984 -5.378 1.00 49.62 90 PRO A N 1
ATOM 649 C CA . PRO A 1 90 ? -4.863 -13.315 -4.066 1.00 49.62 90 PRO A CA 1
ATOM 650 C C . PRO A 1 90 ? -4.178 -13.981 -2.850 1.00 49.62 90 PRO A C 1
ATOM 652 O O . PRO A 1 90 ? -4.393 -13.532 -1.718 1.00 49.62 90 PRO A O 1
ATOM 655 N N . ASP A 1 91 ? -3.421 -15.063 -3.035 1.00 51.84 91 ASP A N 1
ATOM 656 C CA . ASP A 1 91 ? -2.972 -15.943 -1.943 1.00 51.84 91 ASP A CA 1
ATOM 657 C C . ASP A 1 91 ? -1.491 -15.779 -1.543 1.00 51.84 91 ASP A C 1
ATOM 659 O O . ASP A 1 91 ? -1.033 -16.436 -0.614 1.00 51.84 91 ASP A O 1
ATOM 663 N N . GLU A 1 92 ? -0.764 -14.838 -2.147 1.00 52.34 92 GLU A N 1
ATOM 664 C CA . GLU A 1 92 ? 0.712 -14.786 -2.127 1.00 52.34 92 GLU A CA 1
ATOM 665 C C . GLU A 1 92 ? 1.308 -13.636 -1.262 1.00 52.34 92 GLU A C 1
ATOM 667 O O . GLU A 1 92 ? 2.161 -12.880 -1.715 1.00 52.34 92 GLU A O 1
ATOM 672 N N . ALA A 1 93 ? 0.866 -13.441 -0.009 1.00 40.44 93 ALA A N 1
ATOM 673 C CA . ALA A 1 93 ? 1.248 -12.275 0.825 1.00 40.44 93 ALA A CA 1
ATOM 674 C C . ALA A 1 93 ? 2.247 -12.555 1.977 1.00 40.44 93 ALA A C 1
ATOM 676 O O . ALA A 1 93 ? 1.942 -13.408 2.803 1.00 40.44 93 ALA A O 1
ATOM 677 N N . GLU A 1 94 ? 3.352 -11.786 2.125 1.00 49.91 94 GLU A N 1
ATOM 678 C CA . GLU A 1 94 ? 4.348 -11.965 3.233 1.00 49.91 94 GLU A CA 1
ATOM 679 C C . GLU A 1 94 ? 5.395 -10.819 3.465 1.00 49.91 94 GLU A C 1
ATOM 681 O O . GLU A 1 94 ? 5.940 -10.404 2.451 1.00 49.91 94 GLU A O 1
ATOM 686 N N . GLU A 1 95 ? 5.664 -10.377 4.743 1.00 38.47 95 GLU A N 1
ATOM 687 C CA . GLU A 1 95 ? 6.183 -9.110 5.445 1.00 38.47 95 GLU A CA 1
ATOM 688 C C . GLU A 1 95 ? 7.644 -8.515 5.316 1.00 38.47 95 GLU A C 1
ATOM 690 O O . GLU A 1 95 ? 8.562 -9.293 5.118 1.00 38.47 95 GLU A O 1
ATOM 695 N N . MET A 1 96 ? 7.883 -7.172 5.570 1.00 41.75 96 MET A N 1
ATOM 696 C CA . MET A 1 96 ? 9.202 -6.452 5.869 1.00 41.75 96 MET A CA 1
ATOM 697 C C . MET A 1 96 ? 9.104 -4.980 6.459 1.00 41.75 96 MET A C 1
ATOM 699 O O . MET A 1 96 ? 8.028 -4.426 6.392 1.00 41.75 96 MET A O 1
ATOM 703 N N . GLU A 1 97 ? 10.202 -4.292 6.920 1.00 35.88 97 GLU A N 1
ATOM 704 C CA . GLU A 1 97 ? 10.438 -3.213 7.987 1.00 35.88 97 GLU A CA 1
ATOM 705 C C . GLU A 1 97 ? 10.385 -1.637 7.712 1.00 35.88 97 GLU A C 1
ATOM 707 O O . GLU A 1 97 ? 10.411 -1.181 6.570 1.00 35.88 97 GLU A O 1
ATOM 712 N N . THR A 1 98 ? 10.317 -0.757 8.751 1.00 35.38 98 THR A N 1
ATOM 713 C CA . THR A 1 98 ? 9.917 0.706 8.772 1.00 35.38 98 THR A CA 1
ATOM 714 C C . THR A 1 98 ? 10.890 1.858 9.130 1.00 35.38 98 THR A C 1
ATOM 716 O O . THR A 1 98 ? 11.853 1.684 9.864 1.00 35.38 98 THR A O 1
ATOM 719 N N . VAL A 1 99 ? 10.463 3.098 8.787 1.00 39.44 99 VAL A N 1
ATOM 720 C CA . VAL A 1 99 ? 10.991 4.438 9.177 1.00 39.44 99 VAL A CA 1
ATOM 721 C C . VAL A 1 99 ? 10.387 4.992 10.496 1.00 39.44 99 VAL A C 1
ATOM 723 O O . VAL A 1 99 ? 9.191 4.843 10.739 1.00 39.44 99 VAL A O 1
ATOM 726 N N . LYS A 1 100 ? 11.179 5.699 11.328 1.00 35.66 100 LYS A N 1
ATOM 727 C CA . LYS A 1 100 ? 10.730 6.386 12.568 1.00 35.66 100 LYS A CA 1
ATOM 728 C C . LYS A 1 100 ? 10.157 7.788 12.303 1.00 35.66 100 LYS A C 1
ATOM 730 O O . LYS A 1 100 ? 10.828 8.632 11.714 1.00 35.66 100 LYS A O 1
ATOM 735 N N . LEU A 1 101 ? 8.967 8.067 12.838 1.00 47.56 101 LEU A N 1
ATOM 736 C CA . LEU A 1 101 ? 8.331 9.391 12.869 1.00 47.56 101 LEU A CA 1
ATOM 737 C C . LEU A 1 101 ? 8.023 9.773 14.317 1.00 47.56 101 LEU A C 1
ATOM 739 O O . LEU A 1 101 ? 7.442 8.982 15.057 1.00 47.56 101 LEU A O 1
ATOM 743 N N . TYR A 1 102 ? 8.369 10.996 14.717 1.00 45.66 102 TYR A N 1
ATOM 744 C CA . TYR A 1 102 ? 8.000 11.539 16.025 1.00 45.66 102 TYR A CA 1
ATOM 745 C C . TYR A 1 102 ? 6.561 12.068 15.973 1.00 45.66 102 TYR A C 1
ATOM 747 O O . TYR A 1 102 ? 6.327 13.263 15.804 1.00 45.66 102 TYR A O 1
ATOM 755 N N . LEU A 1 103 ? 5.588 11.162 16.067 1.00 52.09 103 LEU A N 1
ATOM 756 C CA . LEU A 1 103 ? 4.172 11.511 16.181 1.00 52.09 103 LEU A CA 1
ATOM 757 C C . LEU A 1 103 ? 3.880 11.919 17.629 1.00 52.09 103 LEU A C 1
ATOM 759 O O . LEU A 1 103 ? 4.035 11.110 18.546 1.00 52.09 103 LEU A O 1
ATOM 763 N N . LYS A 1 104 ? 3.463 13.168 17.859 1.00 55.19 104 LYS A N 1
ATOM 764 C CA . LYS A 1 104 ? 2.885 13.543 19.156 1.00 55.19 104 LYS A CA 1
ATOM 765 C C . LYS A 1 104 ? 1.502 12.898 19.257 1.00 55.19 104 LYS A C 1
ATOM 767 O O . LYS A 1 104 ? 0.751 12.924 18.286 1.00 55.19 104 LYS A O 1
ATOM 772 N N . LYS A 1 105 ? 1.160 12.355 20.431 1.00 55.78 105 LYS A N 1
ATOM 773 C CA . LYS A 1 105 ? -0.106 11.642 20.718 1.00 55.78 105 LYS A CA 1
ATOM 774 C C . LYS A 1 105 ? -1.370 12.431 20.317 1.00 55.78 105 LYS A C 1
ATOM 776 O O . LYS A 1 105 ? -2.403 11.831 20.061 1.00 55.78 105 LYS A O 1
ATOM 781 N N . GLU A 1 106 ? -1.263 13.754 20.230 1.00 65.69 106 GLU A N 1
ATOM 782 C CA . GLU A 1 106 ? -2.351 14.700 19.940 1.00 65.69 106 GLU A CA 1
ATOM 783 C C . GLU A 1 106 ? -2.414 15.156 18.473 1.00 65.69 106 GLU A C 1
ATOM 785 O O . GLU A 1 106 ? -3.297 15.924 18.104 1.00 65.69 106 GLU A O 1
ATOM 790 N N . SER A 1 107 ? -1.465 14.750 17.621 1.00 78.44 107 SER A N 1
ATOM 791 C CA . SER A 1 107 ? -1.506 15.143 16.208 1.00 78.44 107 SER A CA 1
ATOM 792 C C . SER A 1 107 ? -2.711 14.505 15.530 1.00 78.44 107 SER A C 1
ATOM 794 O O . SER A 1 107 ? -2.845 13.286 15.560 1.00 78.44 107 SER A O 1
ATOM 796 N N . LEU A 1 108 ? -3.557 15.316 14.900 1.00 85.56 108 LEU A N 1
ATOM 797 C CA . LEU A 1 108 ? -4.712 14.826 14.152 1.00 85.56 108 LEU A CA 1
ATOM 798 C C . LEU A 1 108 ? -4.262 13.929 12.975 1.00 85.56 108 LEU A C 1
ATOM 800 O O . LEU A 1 108 ? -3.248 14.249 12.339 1.00 85.56 108 LEU A O 1
ATOM 804 N N . PRO A 1 109 ? -4.965 12.820 12.664 1.00 89.31 109 PRO A N 1
ATOM 805 C CA . PRO A 1 109 ? -4.577 11.907 11.586 1.00 89.31 109 PRO A CA 1
ATOM 806 C C . PRO A 1 109 ? -4.360 12.605 10.235 1.00 89.31 109 PRO A C 1
ATOM 808 O O . PRO A 1 109 ? -3.404 12.297 9.527 1.00 89.31 109 PRO A O 1
ATOM 811 N N . GLU A 1 110 ? -5.173 13.604 9.901 1.00 90.12 110 GLU A N 1
ATOM 812 C CA . GLU A 1 110 ? -5.045 14.408 8.686 1.00 90.12 110 GLU A CA 1
ATOM 813 C C . GLU A 1 110 ? -3.734 15.206 8.635 1.00 90.12 110 GLU A C 1
ATOM 815 O O . GLU A 1 110 ? -3.105 15.296 7.579 1.00 90.12 110 GLU A O 1
ATOM 820 N N . VAL A 1 111 ? -3.259 15.716 9.777 1.00 84.69 111 VAL A N 1
ATOM 821 C CA . VAL A 1 111 ? -1.971 16.417 9.876 1.00 84.69 111 VAL A CA 1
ATOM 822 C C . VAL A 1 111 ? -0.827 15.433 9.656 1.00 84.69 111 VAL A C 1
ATOM 824 O O . VAL A 1 111 ? 0.135 15.750 8.955 1.00 84.69 111 VAL A O 1
ATOM 827 N N . VAL A 1 112 ? -0.938 14.223 10.211 1.00 86.88 112 VAL A N 1
ATOM 828 C CA . VAL A 1 112 ? 0.056 13.159 10.026 1.00 86.88 112 VAL A CA 1
ATOM 829 C C . VAL A 1 112 ? 0.118 12.712 8.569 1.00 86.88 112 VAL A C 1
ATOM 831 O O . VAL A 1 112 ? 1.207 12.678 7.993 1.00 86.88 112 VAL A O 1
ATOM 834 N N . ALA A 1 113 ? -1.032 12.425 7.953 1.00 90.62 113 ALA A N 1
ATOM 835 C CA . ALA A 1 113 ? -1.115 12.033 6.551 1.00 90.62 113 ALA A CA 1
ATOM 836 C C . ALA A 1 113 ? -0.528 13.115 5.633 1.00 90.62 113 ALA A C 1
ATO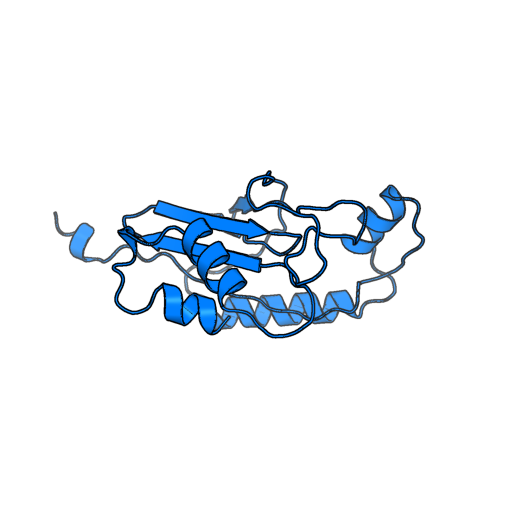M 838 O O . ALA A 1 113 ? 0.310 12.816 4.780 1.00 90.62 113 ALA A O 1
ATOM 839 N N . PHE A 1 114 ? -0.887 14.383 5.861 1.00 86.62 114 PHE A N 1
ATOM 840 C CA . PHE A 1 114 ? -0.360 15.511 5.097 1.00 86.62 114 PHE A CA 1
ATOM 841 C C . PHE A 1 114 ? 1.156 15.672 5.260 1.00 86.62 114 PHE A C 1
ATOM 843 O O . PHE A 1 114 ? 1.882 15.823 4.275 1.00 86.62 114 PHE A O 1
ATOM 850 N N . ALA A 1 115 ? 1.659 15.626 6.497 1.00 84.88 115 ALA A N 1
ATOM 851 C CA . ALA A 1 115 ? 3.084 15.759 6.771 1.00 84.88 115 ALA A CA 1
ATOM 852 C C . ALA A 1 115 ? 3.894 14.639 6.102 1.00 84.88 115 ALA A C 1
ATOM 854 O O . ALA A 1 115 ? 4.941 14.914 5.511 1.00 84.88 115 ALA A O 1
ATOM 855 N N . LEU A 1 116 ? 3.384 13.405 6.146 1.00 88.12 116 LEU A N 1
ATOM 856 C CA . LEU A 1 116 ? 3.989 12.246 5.499 1.00 88.12 116 LEU A CA 1
ATOM 857 C C . LEU A 1 116 ? 3.999 12.366 3.981 1.00 88.12 116 LEU A C 1
ATOM 859 O O . LEU A 1 116 ? 5.058 12.218 3.374 1.00 88.12 116 LEU A O 1
ATOM 863 N N . ALA A 1 117 ? 2.858 12.700 3.377 1.00 91.94 117 ALA A N 1
ATOM 864 C CA . ALA A 1 117 ? 2.757 12.891 1.936 1.00 91.94 117 ALA A CA 1
ATOM 865 C C . ALA A 1 117 ? 3.708 13.999 1.456 1.00 91.94 117 ALA A C 1
ATOM 867 O O . ALA A 1 117 ? 4.430 13.832 0.472 1.00 91.94 117 ALA A O 1
ATOM 868 N N . ARG A 1 118 ? 3.792 15.113 2.196 1.00 86.25 118 ARG A N 1
ATOM 869 C CA . ARG A 1 118 ? 4.712 16.217 1.891 1.00 86.25 118 ARG A CA 1
ATOM 870 C C . ARG A 1 118 ? 6.179 15.798 2.001 1.00 86.25 118 ARG A C 1
ATOM 872 O O . ARG A 1 118 ? 6.981 16.168 1.142 1.00 86.25 118 ARG A O 1
ATOM 879 N N . ALA A 1 119 ? 6.542 15.048 3.042 1.00 86.44 119 ALA A N 1
ATOM 880 C CA . ALA A 1 119 ? 7.902 14.546 3.223 1.00 86.44 119 ALA A CA 1
ATOM 881 C C . ALA A 1 119 ? 8.289 13.551 2.117 1.00 86.44 119 ALA A C 1
ATOM 883 O O . ALA A 1 119 ? 9.368 13.682 1.536 1.00 86.44 119 ALA A O 1
ATOM 884 N N . ALA A 1 120 ? 7.389 12.621 1.781 1.00 89.19 120 ALA A N 1
ATOM 885 C CA . ALA A 1 120 ? 7.563 11.669 0.688 1.00 89.19 120 ALA A CA 1
ATOM 886 C C . ALA A 1 120 ? 7.742 12.390 -0.654 1.00 89.19 120 ALA A C 1
ATOM 888 O O . ALA A 1 120 ? 8.698 12.104 -1.367 1.00 89.19 120 ALA A O 1
ATOM 889 N N . ARG A 1 121 ? 6.917 13.406 -0.950 1.00 91.88 121 ARG A N 1
ATOM 890 C CA . ARG A 1 121 ? 7.023 14.205 -2.182 1.00 91.88 121 ARG A CA 1
ATOM 891 C C . ARG A 1 121 ? 8.346 14.955 -2.277 1.00 91.88 121 ARG A C 1
ATOM 893 O O . ARG A 1 121 ? 8.961 15.008 -3.334 1.00 91.88 121 ARG A O 1
ATOM 900 N N . LYS A 1 122 ? 8.811 15.552 -1.177 1.00 88.12 122 LYS A N 1
ATOM 901 C CA . LYS A 1 122 ? 10.123 16.211 -1.177 1.00 88.12 122 LYS A CA 1
ATOM 902 C C . LYS A 1 122 ? 11.230 15.200 -1.489 1.00 88.12 122 LYS A C 1
ATOM 904 O O . LYS A 1 122 ? 12.120 15.500 -2.275 1.00 88.12 122 LYS A O 1
ATOM 909 N N . LYS A 1 123 ? 11.165 14.008 -0.887 1.00 87.69 123 LYS A N 1
ATOM 910 C CA . LYS A 1 123 ? 12.151 12.945 -1.110 1.00 87.69 123 LYS A CA 1
ATOM 911 C C . LYS A 1 123 ? 12.071 12.322 -2.501 1.00 87.69 123 LYS A C 1
ATOM 913 O O . LYS A 1 123 ? 13.123 11.980 -3.024 1.00 87.69 123 LYS A O 1
ATOM 918 N N . SER A 1 124 ? 10.892 12.220 -3.115 1.00 92.25 124 SER A N 1
ATOM 919 C CA . SER A 1 124 ? 10.746 11.692 -4.478 1.00 92.25 124 SER A CA 1
ATOM 920 C C . SER A 1 124 ? 11.413 12.576 -5.532 1.00 92.25 124 SER A C 1
ATOM 922 O O . SER A 1 124 ? 11.894 12.064 -6.535 1.00 92.25 124 SER A O 1
ATOM 924 N N . MET A 1 125 ? 11.485 13.889 -5.290 1.00 89.19 125 MET A N 1
ATOM 925 C CA . MET A 1 125 ? 12.090 14.868 -6.205 1.00 89.19 125 MET A CA 1
ATOM 926 C C . MET A 1 125 ? 13.593 15.103 -5.963 1.00 89.19 125 MET A C 1
ATOM 928 O O . MET A 1 125 ? 14.236 15.811 -6.738 1.00 89.19 125 MET A O 1
ATOM 932 N N . GLU A 1 126 ? 14.155 14.552 -4.885 1.00 89.38 126 GLU A N 1
ATOM 933 C CA . GLU A 1 126 ? 15.557 14.744 -4.507 1.00 89.38 126 GLU A CA 1
ATOM 934 C C . GLU A 1 126 ? 16.473 13.924 -5.419 1.00 89.38 126 GLU A C 1
ATOM 936 O O . GLU A 1 126 ? 16.317 12.713 -5.513 1.00 89.38 126 GLU A O 1
ATOM 941 N N . LYS A 1 127 ? 17.454 14.546 -6.075 1.00 90.56 127 LYS A N 1
ATOM 942 C CA . LYS A 1 127 ? 18.226 13.874 -7.143 1.00 90.56 127 LYS A CA 1
ATOM 943 C C . LYS A 1 127 ? 19.462 13.117 -6.660 1.00 90.56 127 LYS A C 1
ATOM 945 O O . LYS A 1 127 ? 20.007 12.307 -7.397 1.00 90.56 127 LYS A O 1
ATOM 950 N N . THR A 1 128 ? 19.923 13.394 -5.445 1.00 83.00 128 THR A N 1
ATOM 951 C CA . THR A 1 128 ? 21.245 12.950 -4.966 1.00 83.00 128 THR A CA 1
ATOM 952 C C . THR A 1 128 ? 21.185 12.067 -3.723 1.00 83.00 128 THR A C 1
ATOM 954 O O . THR A 1 128 ? 22.202 11.531 -3.295 1.00 83.00 128 THR A O 1
ATOM 957 N N . THR A 1 129 ? 20.008 11.897 -3.117 1.00 78.88 129 THR A N 1
ATOM 958 C CA . THR A 1 129 ? 19.853 11.036 -1.937 1.00 78.88 129 THR A CA 1
ATOM 959 C C . THR A 1 129 ? 19.837 9.563 -2.344 1.00 78.88 129 THR A C 1
ATOM 961 O O . THR A 1 129 ? 19.099 9.188 -3.251 1.00 78.88 129 THR A O 1
ATOM 964 N N . ALA A 1 130 ? 20.552 8.713 -1.603 1.00 82.75 130 ALA A N 1
ATOM 965 C CA . ALA A 1 130 ? 20.322 7.270 -1.612 1.00 82.75 130 ALA A CA 1
ATOM 966 C C . ALA A 1 130 ? 18.949 6.975 -0.982 1.00 82.75 130 ALA A C 1
ATOM 968 O O . ALA A 1 130 ? 18.813 6.813 0.231 1.00 82.75 130 ALA A O 1
ATOM 969 N N . SER A 1 131 ? 17.894 7.046 -1.794 1.00 88.25 131 SER A N 1
ATOM 970 C CA . SER A 1 131 ? 16.535 6.732 -1.356 1.00 88.25 131 SER A CA 1
ATOM 971 C C . SER A 1 131 ? 16.370 5.217 -1.179 1.00 88.25 131 SER A C 1
ATOM 973 O O . SER A 1 131 ? 17.131 4.461 -1.781 1.00 88.25 131 SER A O 1
ATOM 975 N N . PRO A 1 132 ? 15.356 4.744 -0.427 1.00 90.62 132 PRO A N 1
ATOM 976 C CA . PRO A 1 132 ? 15.064 3.311 -0.354 1.00 90.62 132 PRO A CA 1
ATOM 977 C C . PRO A 1 132 ? 14.913 2.656 -1.736 1.00 90.62 132 PRO A C 1
ATOM 979 O O . PRO A 1 132 ? 15.370 1.539 -1.936 1.00 90.62 132 PRO A O 1
ATOM 982 N N . PHE A 1 133 ? 14.338 3.376 -2.707 1.00 91.62 133 PHE A N 1
ATOM 983 C CA . PHE A 1 133 ? 14.227 2.899 -4.084 1.00 91.62 133 PHE A CA 1
ATOM 984 C C . PHE A 1 133 ? 15.586 2.821 -4.787 1.00 91.62 133 PHE A C 1
ATOM 986 O O . PHE A 1 133 ? 15.858 1.827 -5.443 1.00 91.62 133 PHE A O 1
ATOM 993 N N . ALA A 1 134 ? 16.449 3.832 -4.633 1.00 90.69 134 ALA A N 1
ATOM 994 C CA . ALA A 1 134 ? 17.791 3.816 -5.222 1.00 90.69 134 ALA A CA 1
ATOM 995 C C . ALA A 1 134 ? 18.655 2.678 -4.658 1.00 90.69 134 ALA A C 1
ATOM 997 O O . ALA A 1 134 ? 19.386 2.036 -5.403 1.00 90.69 134 ALA A O 1
ATOM 998 N N . VAL A 1 135 ? 18.539 2.404 -3.353 1.00 91.62 135 VAL A N 1
ATOM 999 C CA . VAL A 1 135 ? 19.216 1.267 -2.711 1.00 91.62 135 VAL A CA 1
ATOM 1000 C C . VAL A 1 135 ? 18.710 -0.054 -3.292 1.00 91.62 135 VAL A C 1
ATOM 1002 O O . VAL A 1 135 ? 19.514 -0.847 -3.767 1.00 91.62 135 VAL A O 1
ATOM 1005 N N . ALA A 1 136 ? 17.390 -0.253 -3.348 1.00 91.56 136 ALA A N 1
ATOM 1006 C CA . ALA A 1 136 ? 16.806 -1.466 -3.921 1.00 91.56 136 ALA A CA 1
ATOM 1007 C C . ALA A 1 136 ? 17.121 -1.631 -5.423 1.00 91.56 136 ALA A C 1
ATOM 1009 O O . ALA A 1 136 ? 17.299 -2.750 -5.894 1.00 91.56 136 ALA A O 1
ATOM 1010 N N . ALA A 1 137 ? 17.224 -0.530 -6.177 1.00 92.88 137 ALA A N 1
ATOM 1011 C CA . ALA A 1 137 ? 17.634 -0.550 -7.580 1.00 92.88 137 ALA A CA 1
ATOM 1012 C C . ALA A 1 137 ? 19.064 -1.072 -7.717 1.00 92.88 137 ALA A C 1
ATOM 1014 O O . ALA A 1 137 ? 19.314 -1.992 -8.491 1.00 92.88 137 ALA A O 1
ATOM 1015 N N . TYR A 1 138 ? 19.980 -0.530 -6.912 1.00 92.62 138 TYR A N 1
ATOM 1016 C CA . TYR A 1 138 ? 21.375 -0.953 -6.886 1.00 92.62 138 TYR A CA 1
ATOM 1017 C C . TYR A 1 138 ? 21.518 -2.438 -6.527 1.00 92.62 138 TYR A C 1
ATOM 1019 O O . TYR A 1 138 ? 22.228 -3.167 -7.216 1.00 92.62 138 TYR A O 1
ATOM 1027 N N . GLU A 1 139 ? 20.799 -2.906 -5.503 1.00 93.56 139 GLU A N 1
ATOM 1028 C CA . GLU A 1 139 ? 20.767 -4.324 -5.110 1.00 93.56 139 GLU A CA 1
ATOM 1029 C C . GLU A 1 139 ? 20.231 -5.233 -6.227 1.00 93.56 139 GLU A C 1
ATOM 1031 O O . GLU A 1 139 ? 20.673 -6.371 -6.370 1.00 93.56 139 GLU A O 1
ATOM 1036 N N . ALA A 1 140 ? 19.321 -4.718 -7.055 1.00 93.19 140 ALA A N 1
ATOM 1037 C CA . ALA A 1 140 ? 18.789 -5.403 -8.228 1.00 93.19 140 ALA A CA 1
ATOM 1038 C C . ALA A 1 140 ? 19.648 -5.235 -9.500 1.00 93.19 140 ALA A C 1
ATOM 1040 O O . ALA A 1 140 ? 19.256 -5.715 -10.564 1.00 93.19 140 ALA A O 1
ATOM 1041 N N . GLY A 1 141 ? 20.797 -4.551 -9.424 1.00 95.25 141 GLY A N 1
ATOM 1042 C CA . GLY A 1 141 ? 21.676 -4.294 -10.570 1.00 95.25 141 GLY A CA 1
ATOM 1043 C C . GLY A 1 141 ? 21.158 -3.233 -11.550 1.00 95.25 141 GLY A C 1
ATOM 1044 O O . GLY A 1 141 ? 21.602 -3.185 -12.695 1.00 95.25 141 GLY A O 1
ATOM 1045 N N . VAL A 1 142 ? 20.216 -2.391 -11.124 1.00 93.44 142 VAL A N 1
ATOM 1046 C CA . VAL A 1 142 ? 19.626 -1.305 -11.914 1.00 93.44 142 VAL A CA 1
ATOM 1047 C C . VAL A 1 142 ? 20.220 0.031 -11.472 1.00 93.44 142 VAL A C 1
ATOM 1049 O O . VAL A 1 142 ? 20.177 0.388 -10.295 1.00 93.44 142 VAL A O 1
ATOM 1052 N N . GLU A 1 143 ? 20.745 0.812 -12.417 1.00 92.19 143 GLU A N 1
ATOM 1053 C CA . GLU A 1 143 ? 21.223 2.162 -12.113 1.00 92.19 143 GLU A CA 1
ATOM 1054 C C . GLU A 1 143 ? 20.050 3.112 -11.836 1.00 92.19 143 GLU A C 1
ATOM 1056 O O . GLU A 1 143 ? 19.220 3.381 -12.705 1.00 92.19 143 GLU A O 1
ATOM 1061 N N . HIS A 1 144 ? 19.998 3.660 -10.620 1.00 91.75 144 HIS A N 1
ATOM 1062 C CA . HIS A 1 144 ? 19.059 4.715 -10.241 1.00 91.75 144 HIS A CA 1
ATOM 1063 C C . HIS A 1 144 ? 19.670 5.625 -9.171 1.00 91.75 144 HIS A C 1
ATOM 1065 O O . HIS A 1 144 ? 20.253 5.149 -8.199 1.00 91.75 144 HIS A O 1
ATOM 1071 N N . PHE A 1 145 ? 19.480 6.939 -9.305 1.00 91.31 145 PHE A N 1
ATOM 1072 C CA . PHE A 1 145 ? 19.962 7.938 -8.346 1.00 91.31 145 PHE A CA 1
ATOM 1073 C C . PHE A 1 145 ? 18.809 8.790 -7.817 1.00 91.31 145 PHE A C 1
ATOM 1075 O O . PHE A 1 145 ? 17.877 9.122 -8.549 1.00 91.31 145 PHE A O 1
ATOM 1082 N N . GLY A 1 146 ? 18.887 9.192 -6.547 1.00 91.44 146 GLY A N 1
ATOM 1083 C CA . GLY A 1 146 ? 17.875 10.058 -5.949 1.00 91.44 146 GLY A CA 1
ATOM 1084 C C . GLY A 1 146 ? 16.590 9.328 -5.554 1.00 91.44 146 GLY A C 1
ATOM 1085 O O . GLY A 1 146 ? 16.559 8.117 -5.332 1.00 91.44 146 GLY A O 1
ATOM 1086 N N . GLY A 1 147 ? 15.510 10.089 -5.412 1.00 91.19 147 GLY A N 1
ATOM 1087 C CA . GLY A 1 147 ? 14.155 9.592 -5.209 1.00 91.19 147 GLY A CA 1
ATOM 1088 C C . GLY A 1 147 ? 13.534 9.009 -6.478 1.00 91.19 147 GLY A C 1
ATOM 1089 O O . GLY A 1 147 ? 14.087 9.101 -7.572 1.00 91.19 147 GLY A O 1
ATOM 1090 N N . LYS A 1 148 ? 12.354 8.407 -6.321 1.00 93.06 148 LYS A N 1
ATOM 1091 C CA . LYS A 1 148 ? 11.507 7.936 -7.421 1.00 93.06 148 LYS A CA 1
ATOM 1092 C C . LYS A 1 148 ? 10.299 8.860 -7.528 1.00 93.06 148 LYS A C 1
ATOM 1094 O O . LYS A 1 148 ? 9.538 8.949 -6.567 1.00 93.06 148 LYS A O 1
ATOM 1099 N N . TYR A 1 149 ? 10.142 9.556 -8.653 1.00 92.69 149 TYR A N 1
ATOM 1100 C CA . TYR A 1 149 ? 8.961 10.382 -8.912 1.00 92.69 149 TYR A CA 1
ATOM 1101 C C . TYR A 1 149 ? 7.761 9.470 -9.181 1.00 92.69 149 TYR A C 1
ATOM 1103 O O . TYR A 1 149 ? 7.798 8.682 -10.121 1.00 92.69 149 TYR A O 1
ATOM 1111 N N . ASP A 1 150 ? 6.748 9.536 -8.324 1.00 93.06 150 ASP A N 1
ATOM 1112 C CA . ASP A 1 150 ? 5.601 8.628 -8.336 1.00 93.06 150 ASP A CA 1
ATOM 1113 C C . ASP A 1 150 ? 4.391 9.315 -7.684 1.00 93.06 150 ASP A C 1
ATOM 1115 O O . ASP A 1 150 ? 4.546 10.323 -6.974 1.00 93.06 150 ASP A O 1
ATOM 1119 N N . ASP A 1 151 ? 3.202 8.762 -7.902 1.00 95.88 151 ASP A N 1
ATOM 1120 C CA . ASP A 1 151 ? 1.989 9.199 -7.220 1.00 95.88 151 ASP A CA 1
ATOM 1121 C C . ASP A 1 151 ? 2.079 8.867 -5.723 1.00 95.88 151 ASP A C 1
ATOM 1123 O O . ASP A 1 151 ? 2.494 7.781 -5.317 1.00 95.88 151 ASP A O 1
ATOM 1127 N N . ILE A 1 152 ? 1.684 9.811 -4.862 1.00 95.38 152 ILE A N 1
ATOM 1128 C CA . ILE A 1 152 ? 1.772 9.649 -3.404 1.00 95.38 152 ILE A CA 1
ATOM 1129 C C . ILE A 1 152 ? 0.380 9.713 -2.790 1.00 95.38 152 ILE A C 1
ATOM 1131 O O . ILE A 1 152 ? -0.270 10.757 -2.793 1.00 95.38 152 ILE A O 1
ATOM 1135 N N . THR A 1 153 ? -0.028 8.605 -2.175 1.00 96.12 153 THR A N 1
ATOM 1136 C CA . THR A 1 153 ? -1.240 8.509 -1.357 1.00 96.12 153 THR A CA 1
ATOM 1137 C C . THR A 1 153 ? -0.863 8.092 0.061 1.00 96.12 153 THR A C 1
ATOM 1139 O O . THR A 1 153 ? -0.137 7.121 0.253 1.00 96.12 153 THR A O 1
ATOM 1142 N N . VAL A 1 154 ? -1.361 8.815 1.068 1.00 95.19 154 VAL A N 1
ATOM 1143 C CA . VAL A 1 154 ? -1.177 8.472 2.486 1.00 95.19 154 VAL A CA 1
ATOM 1144 C C . VAL A 1 154 ? -2.525 8.509 3.187 1.00 95.19 154 VAL A C 1
ATOM 1146 O O . VAL A 1 154 ? -3.231 9.514 3.132 1.00 95.19 154 VAL A O 1
ATOM 1149 N N . VAL A 1 155 ? -2.850 7.427 3.890 1.00 94.81 155 VAL A N 1
ATOM 1150 C CA . VAL A 1 155 ? -3.990 7.349 4.807 1.00 94.81 155 VAL A CA 1
ATOM 1151 C C . VAL A 1 155 ? -3.440 7.148 6.214 1.00 94.81 155 VAL A C 1
ATOM 1153 O O . VAL A 1 155 ? -2.617 6.263 6.439 1.00 94.81 155 VAL A O 1
ATOM 1156 N N . ALA A 1 156 ? -3.893 7.966 7.161 1.00 91.88 156 ALA A N 1
ATOM 1157 C CA . ALA A 1 156 ? -3.597 7.802 8.578 1.00 91.88 156 ALA A CA 1
ATOM 1158 C C . ALA A 1 156 ? -4.911 7.634 9.344 1.00 91.88 156 ALA A C 1
ATOM 1160 O O . ALA A 1 156 ? -5.866 8.374 9.116 1.00 91.88 156 ALA A O 1
ATOM 1161 N N . ALA A 1 157 ? -4.952 6.662 10.251 1.00 90.25 157 ALA A N 1
ATOM 1162 C CA . ALA A 1 157 ? -6.109 6.373 11.086 1.00 90.25 157 ALA A CA 1
ATOM 1163 C C . ALA A 1 157 ? -5.643 6.014 12.497 1.00 90.25 157 ALA A C 1
ATOM 1165 O O . ALA A 1 157 ? -4.645 5.308 12.661 1.00 90.25 157 ALA A O 1
ATOM 1166 N N . TYR A 1 158 ? -6.353 6.504 13.514 1.00 87.69 158 TYR A N 1
ATOM 1167 C CA . TYR A 1 158 ? -6.072 6.196 14.915 1.00 87.69 158 TYR A CA 1
ATOM 1168 C C . TYR A 1 158 ? -7.121 5.233 15.451 1.00 87.69 158 TYR A C 1
ATOM 1170 O O . TYR A 1 158 ? -8.319 5.446 15.280 1.00 87.69 158 TYR A O 1
ATOM 1178 N N . VAL A 1 159 ? -6.661 4.181 16.125 1.00 83.88 159 VAL A N 1
ATOM 1179 C CA . VAL A 1 159 ? -7.551 3.281 16.856 1.00 83.88 159 VAL A CA 1
ATOM 1180 C C . VAL A 1 159 ? -7.853 3.924 18.203 1.00 83.88 159 VAL A C 1
ATOM 1182 O O . VAL A 1 159 ? -6.978 4.016 19.063 1.00 83.88 159 VAL A O 1
ATOM 1185 N N . VAL A 1 160 ? -9.089 4.381 18.364 1.00 79.56 160 VAL A N 1
ATOM 1186 C CA . VAL A 1 160 ? -9.623 4.903 19.623 1.00 79.56 160 VAL A CA 1
ATOM 1187 C C . VAL A 1 160 ? -10.418 3.805 20.320 1.00 79.56 160 VAL A C 1
ATOM 1189 O O . VAL A 1 160 ? -11.301 3.193 19.721 1.00 79.56 160 VAL A O 1
ATOM 1192 N N . VAL A 1 161 ? -10.082 3.532 21.580 1.00 68.69 161 VAL A N 1
ATOM 1193 C CA . VAL A 1 161 ? -10.921 2.711 22.458 1.00 68.69 161 VAL A CA 1
ATOM 1194 C C . VAL A 1 161 ? -11.978 3.651 23.039 1.00 68.69 161 VAL A C 1
ATOM 1196 O O . VAL A 1 161 ? -11.588 4.671 23.603 1.00 68.69 161 VAL A O 1
ATOM 1199 N N . PRO A 1 162 ? -13.283 3.369 22.881 1.00 64.75 162 PRO A N 1
ATOM 1200 C CA . PRO A 1 162 ? -14.326 4.190 23.484 1.00 64.75 162 PRO A CA 1
ATOM 1201 C C . PRO A 1 162 ? -14.133 4.303 24.998 1.00 64.75 162 PRO A C 1
ATOM 1203 O O . PRO A 1 162 ? -13.926 3.287 25.664 1.00 64.75 162 PRO A O 1
ATOM 1206 N N . ASP A 1 163 ? -14.277 5.511 25.547 1.00 63.16 163 ASP A N 1
ATOM 1207 C CA . ASP A 1 163 ? -14.156 5.763 26.992 1.00 63.16 163 ASP A CA 1
ATOM 1208 C C . ASP A 1 163 ? -15.113 4.889 27.828 1.00 63.16 163 ASP A C 1
ATOM 1210 O O . ASP A 1 163 ? -14.819 4.542 28.970 1.00 63.16 163 ASP A O 1
ATOM 1214 N N . SER A 1 164 ? -16.227 4.443 27.236 1.00 60.53 164 SER A N 1
ATOM 1215 C CA . SER A 1 164 ? -17.212 3.554 27.862 1.00 60.53 164 SER A CA 1
ATOM 1216 C C . SER A 1 164 ? -16.675 2.174 28.265 1.00 60.53 164 SER A C 1
ATOM 1218 O O . SER A 1 164 ? -17.330 1.488 29.040 1.00 60.53 164 SER A O 1
ATOM 1220 N N . LEU A 1 165 ? -15.514 1.748 27.752 1.00 56.03 165 LEU A N 1
ATOM 1221 C CA . LEU A 1 165 ? -14.844 0.497 28.144 1.00 56.03 165 LEU A CA 1
ATOM 1222 C C . LEU A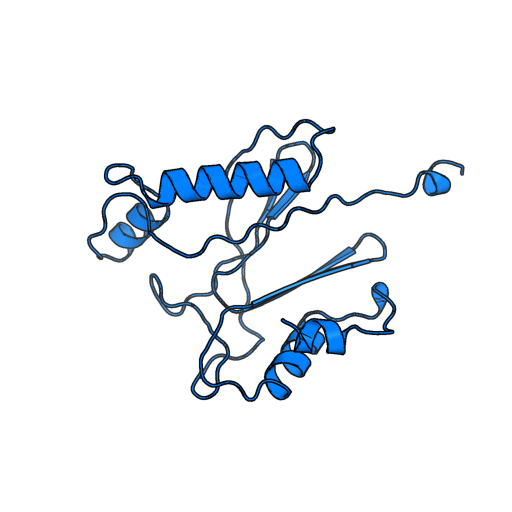 1 165 ? -13.923 0.652 29.367 1.00 56.03 165 LEU A C 1
ATOM 1224 O O . LEU A 1 165 ? -13.446 -0.352 29.882 1.00 56.03 165 LEU A O 1
ATOM 1228 N N . TYR A 1 166 ? -13.677 1.881 29.831 1.00 55.06 166 TYR A N 1
ATOM 1229 C CA . TYR A 1 166 ? -12.909 2.171 31.049 1.00 55.06 166 TYR A CA 1
ATOM 1230 C C . TYR A 1 166 ? -13.803 2.481 32.266 1.00 55.06 166 TYR A C 1
ATOM 1232 O O . TYR A 1 166 ? -13.287 2.803 33.332 1.00 55.06 166 TYR A O 1
ATOM 1240 N N . LEU A 1 167 ? -15.132 2.404 32.113 1.00 49.53 167 LEU A N 1
ATOM 1241 C CA . LEU A 1 167 ? -16.126 2.660 33.169 1.00 49.53 167 LEU A CA 1
ATOM 1242 C C . LEU A 1 167 ? -16.647 1.379 33.860 1.00 49.53 167 LEU A C 1
ATOM 1244 O O . LEU A 1 167 ? -17.693 1.417 34.506 1.00 49.53 167 LEU A O 1
ATOM 1248 N N . THR A 1 168 ? -15.929 0.260 33.741 1.00 49.06 168 THR A N 1
ATOM 1249 C CA . THR A 1 168 ? -16.163 -0.996 34.486 1.00 49.06 168 THR A CA 1
ATOM 1250 C C . THR A 1 168 ? -14.972 -1.308 35.370 1.00 49.06 168 THR A C 1
ATOM 1252 O O . THR A 1 168 ? -15.193 -1.713 36.529 1.00 49.06 168 THR A O 1
#

Secondary structure (DSSP, 8-state):
-HHHHHHHTT--GGG--HHHHHHHHHHT--SSSEE-EEEEEEETTEEEEEEESS---EEEETTEEEEEPPPPEEETTEE--EETT----TT-------------TT--HHHHHHHHHHHHHHHHT-SSS--HHHHHHHHTT----S-------------PPPGGGS--

InterPro domains:
  IPR001932 PPM-type phosphatase-like domain [PS51746] (1-159)
  IPR036457 PPM-type phosphatase-like domain superfamily [SSF81606] (13-158)
  IPR039123 Protein phosphatase PTC7 homolog [PTHR12320] (1-98)